Protein AF-A0A8J8SZN7-F1 (afdb_monome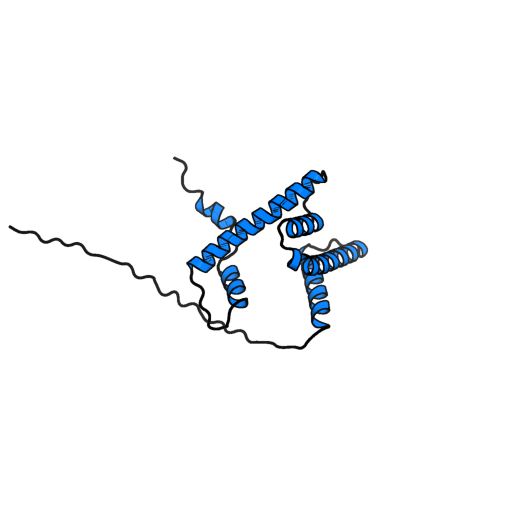r)

Secondary structure (DSSP, 8-state):
---SSHHHHHHTTSPPHHHHHHHHHHTS-TT----HHHHHHHHHHHHHHHHHHHHHHHHHHHHTT-SS--HHHHHHHHHHTT-HHHHHHHHHHHHHHHHHHHHHHHTT----HHHHHHHHHHHHHHHHTTSS------------------------------

Solvent-accessible surface area (backbone atoms only — not comparable to full-atom values): 10124 Å² total; per-residue (Å²): 140,92,82,85,74,59,68,70,60,54,54,72,60,49,70,62,64,67,61,48,44,55,57,57,48,72,79,47,63,91,87,62,84,78,58,70,68,59,45,51,53,48,40,54,50,50,42,49,47,54,51,52,48,51,50,49,11,45,52,53,24,46,77,67,78,41,94,68,75,51,70,70,30,46,56,51,24,37,47,76,72,70,44,52,90,51,47,66,62,50,50,55,39,50,50,37,29,53,52,42,47,53,58,29,56,75,69,77,42,88,70,54,70,67,60,29,51,52,52,12,51,52,54,46,51,56,61,54,61,74,58,76,81,92,81,89,80,82,91,75,91,73,82,83,79,81,76,76,81,74,84,84,80,80,75,89,84,86,77,89,86,135

InterPro domains:
  IPR003956 Transcription factor, NFYB/HAP3, conserved site [PS00685] (45-61)
  IPR003958 Transcription factor CBF/NF-Y/archaeal histone domain [PF00808] (14-78)
  IPR009072 Histone-fold [G3DSA:1.10.20.10] (4-161)
  IPR009072 Histone-fold [SSF47113] (11-116)
  IPR027113 Transcription factor NFYB/HAP3 [PTHR11064] (6-134)

Mean predicted aligned error: 12.49 Å

Nearest PDB structures (foldseek):
  6r0m-assembly2_C  TM=9.277E-01  e=4.973E-09  Arabidopsis thaliana
  7c9o-assembly1_B  TM=9.576E-01  e=1.327E-08  Oryza sativa Japonica Group
  7cvo-assembly1_G-2  TM=9.570E-01  e=1.327E-08  Arabidopsis thaliana
  6y37-assembly1_B  TM=9.506E-01  e=2.232E-08  Aspergillus nidulans FGSC A4
  6y35-assembly1_B  TM=9.257E-01  e=3.542E-08  Aspergillus fumigatus A1163

Radius of gyration: 23.96 Å; Cα contacts (8 Å, |Δi|>4): 79; chains: 1; bounding box: 71×56×58 Å

Structure (mmCIF, N/CA/C/O backbone):
data_AF-A0A8J8SZN7-F1
#
_entry.id   AF-A0A8J8SZN7-F1
#
loop_
_atom_site.group_PDB
_atom_site.id
_atom_site.type_symbol
_atom_site.label_atom_id
_atom_site.label_alt_id
_atom_site.label_comp_id
_atom_site.label_asym_id
_atom_site.label_entity_id
_atom_site.label_seq_id
_atom_site.pdbx_PDB_ins_code
_atom_site.Cartn_x
_atom_site.Cartn_y
_atom_site.Cartn_z
_atom_site.occupancy
_atom_site.B_iso_or_equiv
_atom_site.auth_seq_id
_atom_site.auth_comp_id
_atom_site.auth_asym_id
_atom_site.auth_atom_id
_atom_site.pdbx_PDB_model_num
ATOM 1 N N . MET A 1 1 ? 21.596 30.463 5.009 1.00 38.50 1 MET A N 1
ATOM 2 C CA . MET A 1 1 ? 21.795 29.304 4.121 1.00 38.50 1 MET A CA 1
ATOM 3 C C . MET A 1 1 ? 21.549 28.082 4.977 1.00 38.50 1 MET A C 1
ATOM 5 O O . MET A 1 1 ? 22.393 27.765 5.797 1.00 38.50 1 MET A O 1
ATOM 9 N N . GLU A 1 2 ? 20.357 27.501 4.882 1.00 43.09 2 GLU A N 1
ATOM 10 C CA . GLU A 1 2 ? 20.053 26.192 5.463 1.00 43.09 2 GLU A CA 1
ATOM 11 C C . GLU A 1 2 ? 19.811 25.263 4.275 1.00 43.09 2 GLU A C 1
ATOM 13 O O . GLU A 1 2 ? 18.728 25.238 3.699 1.00 43.09 2 GLU A O 1
ATOM 18 N N . ALA A 1 3 ? 20.868 24.593 3.841 1.00 59.41 3 ALA A N 1
ATOM 19 C CA . ALA A 1 3 ? 20.811 23.467 2.925 1.00 59.41 3 ALA A CA 1
ATOM 20 C C . ALA A 1 3 ? 21.560 22.338 3.633 1.00 59.41 3 ALA A C 1
ATOM 22 O O . ALA A 1 3 ? 22.602 22.637 4.212 1.00 59.41 3 ALA A O 1
ATOM 23 N N . ASP A 1 4 ? 20.952 21.143 3.661 1.00 48.34 4 ASP A N 1
ATOM 24 C CA . ASP A 1 4 ? 21.574 19.799 3.793 1.00 48.34 4 ASP A CA 1
ATOM 25 C C . ASP A 1 4 ? 20.640 18.746 4.451 1.00 48.34 4 ASP A C 1
ATOM 27 O O . ASP A 1 4 ? 20.958 17.573 4.554 1.00 48.34 4 ASP A O 1
ATOM 31 N N . GLY A 1 5 ? 19.423 19.109 4.876 1.00 49.66 5 GLY A N 1
ATOM 32 C CA . GLY A 1 5 ? 18.482 18.148 5.490 1.00 49.66 5 GLY A CA 1
ATOM 33 C C . GLY A 1 5 ? 17.419 17.545 4.559 1.00 49.66 5 GLY A C 1
ATOM 34 O O . GLY A 1 5 ? 16.466 16.946 5.061 1.00 49.66 5 GLY A O 1
ATOM 35 N N . GLY A 1 6 ? 17.490 17.809 3.250 1.00 54.53 6 GLY A N 1
ATOM 36 C CA . GLY A 1 6 ? 16.412 17.530 2.289 1.00 54.53 6 GLY A CA 1
ATOM 37 C C . GLY A 1 6 ? 16.384 16.083 1.808 1.00 54.53 6 GLY A C 1
ATOM 38 O O . GLY A 1 6 ? 15.373 15.407 1.971 1.00 54.53 6 GLY A O 1
ATOM 39 N N . GLU A 1 7 ? 17.512 15.591 1.302 1.00 54.06 7 GLU A N 1
ATOM 40 C CA . GLU A 1 7 ? 17.607 14.278 0.647 1.00 54.06 7 GLU A CA 1
ATOM 41 C C . GLU A 1 7 ? 17.293 13.128 1.612 1.00 54.06 7 GLU A C 1
ATOM 43 O O . GLU A 1 7 ? 16.552 12.206 1.277 1.00 54.06 7 GLU A O 1
ATOM 48 N N . ASN A 1 8 ? 17.745 13.240 2.865 1.00 58.09 8 ASN A N 1
ATOM 49 C CA . ASN A 1 8 ? 17.518 12.215 3.885 1.00 58.09 8 ASN A CA 1
ATOM 50 C C . ASN A 1 8 ? 16.023 12.064 4.246 1.00 58.09 8 ASN A C 1
ATOM 52 O O . ASN A 1 8 ? 15.546 10.969 4.521 1.00 58.09 8 ASN A O 1
ATOM 56 N N . LYS A 1 9 ? 15.248 13.159 4.189 1.00 62.50 9 LYS A N 1
ATOM 57 C CA . LYS A 1 9 ? 13.793 13.128 4.431 1.00 62.50 9 LYS A CA 1
ATOM 58 C C . LYS A 1 9 ? 13.002 12.638 3.226 1.00 62.50 9 LYS A C 1
ATOM 60 O O . LYS A 1 9 ? 11.875 12.175 3.392 1.00 62.50 9 LYS A O 1
ATOM 65 N N . GLU A 1 10 ? 13.534 12.797 2.019 1.00 65.81 10 GLU A N 1
ATOM 66 C CA . GLU A 1 10 ? 12.882 12.278 0.821 1.00 65.81 10 GLU A CA 1
ATOM 67 C C . GLU A 1 10 ? 13.055 10.768 0.713 1.00 65.81 10 GLU A C 1
ATOM 69 O O . GLU A 1 10 ? 12.074 10.082 0.425 1.00 65.81 10 GLU A O 1
ATOM 74 N N . GLN A 1 11 ? 14.239 10.255 1.062 1.00 69.38 11 GLN A N 1
ATOM 75 C CA . GLN A 1 11 ? 14.502 8.817 1.138 1.00 69.38 11 GLN A CA 1
ATOM 76 C C . GLN A 1 11 ? 13.614 8.105 2.170 1.00 69.38 11 GLN A C 1
ATOM 78 O O . GLN A 1 11 ? 13.127 7.013 1.884 1.00 69.38 11 GLN A O 1
ATOM 83 N N . ASP A 1 12 ? 13.289 8.744 3.303 1.00 79.81 12 ASP A N 1
ATOM 84 C CA . ASP A 1 12 ? 12.338 8.211 4.299 1.00 79.81 12 ASP A CA 1
ATOM 85 C C . ASP A 1 12 ? 10.936 7.912 3.722 1.00 79.81 12 ASP A C 1
ATOM 87 O O . ASP A 1 12 ? 10.163 7.152 4.312 1.00 79.81 12 ASP A O 1
ATOM 91 N N . ARG A 1 13 ? 10.569 8.513 2.580 1.00 88.62 13 ARG A N 1
ATOM 92 C CA . ARG A 1 13 ? 9.262 8.307 1.929 1.00 88.62 13 ARG A CA 1
ATOM 93 C C . ARG A 1 13 ? 9.254 7.143 0.943 1.00 88.62 13 ARG A C 1
ATOM 95 O O . ARG A 1 13 ? 8.172 6.770 0.477 1.00 88.62 13 ARG A O 1
ATOM 102 N N . TYR A 1 14 ? 10.417 6.604 0.589 1.00 94.62 14 TYR A N 1
ATOM 103 C CA . TYR A 1 14 ? 10.546 5.569 -0.427 1.00 94.62 14 TYR A CA 1
ATOM 104 C C . TYR A 1 14 ? 10.637 4.177 0.192 1.00 94.62 14 TYR A C 1
ATOM 106 O O . TYR A 1 14 ? 11.278 3.947 1.215 1.00 94.62 14 TYR A O 1
ATOM 114 N N . LEU A 1 15 ? 9.986 3.211 -0.456 1.00 94.50 15 LEU A N 1
ATOM 115 C CA . LEU A 1 15 ? 10.197 1.803 -0.133 1.00 94.50 15 LEU A CA 1
ATOM 116 C C . LEU A 1 15 ? 11.561 1.352 -0.668 1.00 94.50 15 LEU A C 1
ATOM 118 O O . LEU A 1 15 ? 11.996 1.870 -1.695 1.00 94.50 15 LEU A O 1
ATOM 122 N N . PRO A 1 16 ? 12.220 0.356 -0.048 1.00 95.38 16 PRO A N 1
ATOM 123 C CA . PRO A 1 16 ? 13.507 -0.135 -0.529 1.00 95.38 16 PRO A CA 1
ATOM 124 C C . PRO A 1 16 ? 13.457 -0.535 -2.009 1.00 95.38 16 PRO A C 1
ATOM 126 O O . PRO A 1 16 ? 12.596 -1.325 -2.407 1.00 95.38 16 PRO A O 1
ATOM 129 N N . ILE A 1 17 ? 14.402 -0.033 -2.810 1.00 95.62 17 ILE A N 1
ATOM 130 C CA . ILE A 1 17 ? 14.433 -0.244 -4.267 1.00 95.62 17 ILE A CA 1
ATOM 131 C C . ILE A 1 17 ? 14.464 -1.735 -4.641 1.00 95.62 17 ILE A C 1
ATOM 133 O O . ILE A 1 17 ? 13.797 -2.161 -5.582 1.00 95.62 17 ILE A O 1
ATOM 137 N N . ALA A 1 18 ? 15.138 -2.562 -3.834 1.00 96.81 18 ALA A N 1
ATOM 138 C CA . ALA A 1 18 ? 15.188 -4.013 -4.011 1.00 96.81 18 ALA A CA 1
ATOM 139 C C . ALA A 1 18 ? 13.797 -4.670 -3.924 1.00 96.81 18 ALA A C 1
ATOM 141 O O . ALA A 1 18 ? 13.481 -5.584 -4.690 1.00 96.81 18 ALA A O 1
ATOM 142 N N . ASN A 1 19 ? 12.927 -4.181 -3.032 1.00 96.69 19 ASN A N 1
ATOM 143 C CA . ASN A 1 19 ? 11.560 -4.690 -2.917 1.00 96.69 19 ASN A CA 1
ATOM 144 C C . ASN A 1 19 ? 10.722 -4.306 -4.145 1.00 96.69 19 ASN A C 1
ATOM 146 O O . ASN A 1 19 ? 9.936 -5.128 -4.619 1.00 96.69 19 ASN A O 1
ATOM 150 N N . ILE A 1 20 ? 10.922 -3.097 -4.685 1.00 97.62 20 ILE A N 1
ATOM 151 C CA . ILE A 1 20 ? 10.286 -2.647 -5.931 1.00 97.62 20 ILE A CA 1
ATOM 152 C C . ILE A 1 20 ? 10.720 -3.541 -7.097 1.00 97.62 20 ILE A C 1
ATOM 154 O O . ILE A 1 20 ? 9.869 -4.133 -7.763 1.00 97.62 20 ILE A O 1
ATOM 158 N N . GLY A 1 21 ? 12.032 -3.726 -7.280 1.00 96.81 21 GLY A N 1
ATOM 159 C CA . GLY A 1 21 ? 12.592 -4.573 -8.336 1.00 96.81 21 GLY A CA 1
ATOM 160 C C . GLY A 1 21 ? 12.048 -6.004 -8.300 1.00 96.81 21 GLY A C 1
ATOM 161 O O . GLY A 1 21 ? 11.591 -6.519 -9.323 1.00 96.81 21 GLY A O 1
ATOM 162 N N . ARG A 1 22 ? 11.992 -6.623 -7.111 1.00 96.69 22 ARG A N 1
ATOM 163 C CA . ARG A 1 22 ? 11.460 -7.986 -6.932 1.00 96.69 22 ARG A CA 1
ATOM 164 C C . ARG A 1 22 ? 9.994 -8.108 -7.353 1.00 96.69 22 ARG A C 1
ATOM 166 O O . ARG A 1 22 ? 9.638 -9.073 -8.025 1.00 96.69 22 ARG A O 1
ATOM 173 N N . ILE A 1 23 ? 9.145 -7.150 -6.978 1.00 96.88 23 ILE A N 1
ATOM 174 C CA . ILE A 1 23 ? 7.716 -7.160 -7.337 1.00 96.88 23 ILE A CA 1
ATOM 175 C C . ILE A 1 23 ? 7.534 -6.914 -8.837 1.00 96.88 23 ILE A C 1
ATOM 177 O O . ILE A 1 23 ? 6.763 -7.623 -9.482 1.00 96.88 23 ILE A O 1
ATOM 181 N N . MET A 1 24 ? 8.264 -5.954 -9.412 1.00 97.69 24 MET A N 1
ATOM 182 C CA . MET A 1 24 ? 8.202 -5.688 -10.851 1.00 97.69 24 MET A CA 1
ATOM 183 C C . MET A 1 24 ? 8.600 -6.926 -11.664 1.00 97.69 24 MET A C 1
ATOM 185 O O . MET A 1 24 ? 7.906 -7.282 -12.614 1.00 97.69 24 MET A O 1
ATOM 189 N N . LYS A 1 25 ? 9.662 -7.635 -11.258 1.00 96.88 25 LYS A N 1
ATOM 190 C CA . LYS A 1 25 ? 10.133 -8.853 -11.935 1.00 96.88 25 LYS A CA 1
ATOM 191 C C . LYS A 1 25 ? 9.088 -9.975 -11.928 1.00 96.88 25 LYS A C 1
ATOM 193 O O . LYS A 1 25 ? 8.956 -10.673 -12.926 1.00 96.88 25 LYS A O 1
ATOM 198 N N . GLN A 1 26 ? 8.296 -10.119 -10.859 1.00 96.50 26 GLN A N 1
ATOM 199 C CA . GLN A 1 26 ? 7.216 -11.120 -10.782 1.00 96.50 26 GLN A CA 1
ATOM 200 C C . GLN A 1 26 ? 6.112 -10.915 -11.830 1.00 96.50 26 GLN A C 1
ATOM 202 O O . GLN A 1 26 ? 5.399 -11.862 -12.161 1.00 96.50 26 GLN A O 1
ATOM 207 N N . ALA A 1 27 ? 5.958 -9.694 -12.347 1.00 95.50 27 ALA A N 1
ATOM 208 C CA . ALA A 1 27 ? 4.996 -9.377 -13.399 1.00 95.50 27 ALA A CA 1
ATOM 209 C C . ALA A 1 27 ? 5.547 -9.608 -14.820 1.00 95.50 27 ALA A C 1
ATOM 211 O O . ALA A 1 27 ? 4.807 -9.444 -15.792 1.00 95.50 27 ALA A O 1
ATOM 212 N N . LEU A 1 28 ? 6.824 -9.979 -14.955 1.00 95.50 28 LEU A N 1
ATOM 213 C CA . LEU A 1 28 ? 7.526 -10.120 -16.228 1.00 95.50 28 LEU A CA 1
ATOM 214 C C . LEU A 1 28 ? 7.992 -11.571 -16.469 1.00 95.50 28 LEU A C 1
ATOM 216 O O . LEU A 1 28 ? 8.071 -12.372 -15.537 1.00 95.50 28 LEU A O 1
ATOM 220 N N . PRO A 1 29 ? 8.319 -11.941 -17.722 1.00 96.12 29 PRO A N 1
ATOM 221 C CA . PRO A 1 29 ? 9.006 -13.199 -18.017 1.00 96.12 29 PRO A CA 1
ATOM 222 C C . PRO A 1 29 ? 10.364 -13.304 -17.298 1.00 96.12 29 PRO A C 1
ATOM 224 O O . PRO A 1 29 ? 11.016 -12.288 -17.067 1.00 96.12 29 PRO A O 1
ATOM 227 N N . GLY A 1 30 ? 10.820 -14.529 -17.003 1.00 92.44 30 GLY A N 1
ATOM 228 C CA . GLY A 1 30 ? 12.037 -14.780 -16.206 1.00 92.44 30 GLY A CA 1
ATOM 229 C C . GLY A 1 30 ? 13.29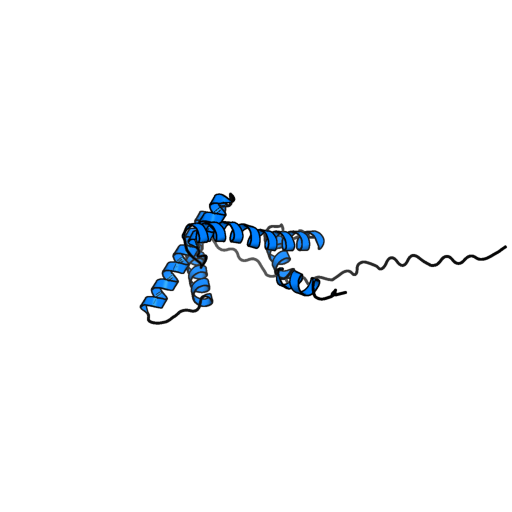0 -14.044 -16.700 1.00 92.44 30 GLY A C 1
ATOM 230 O O . GLY A 1 30 ? 13.982 -13.406 -15.913 1.00 92.44 30 GLY A O 1
ATOM 231 N N . GLU A 1 31 ? 13.505 -14.007 -18.013 1.00 92.88 31 GLU A N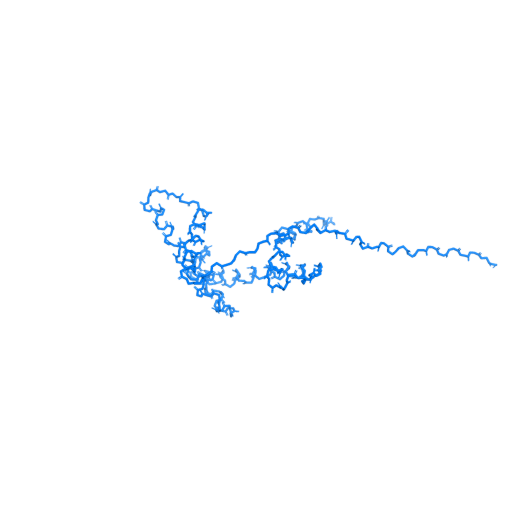 1
ATOM 232 C CA . GLU A 1 31 ? 14.680 -13.374 -18.634 1.00 92.88 31 GLU A CA 1
ATOM 233 C C . GLU A 1 31 ? 14.577 -11.840 -18.770 1.00 92.88 31 GLU A C 1
ATOM 235 O O . GLU A 1 31 ? 15.505 -11.184 -19.237 1.00 92.88 31 GLU A O 1
ATOM 240 N N . ALA A 1 32 ? 13.441 -11.228 -18.417 1.00 96.12 32 ALA A N 1
ATOM 241 C CA . ALA A 1 32 ? 13.218 -9.805 -18.672 1.00 96.12 32 ALA A CA 1
ATOM 242 C C . ALA A 1 32 ? 14.075 -8.921 -17.753 1.00 96.12 32 ALA A C 1
ATOM 244 O O . ALA A 1 32 ? 13.968 -9.006 -16.530 1.00 96.12 32 ALA A O 1
ATOM 245 N N . LYS A 1 33 ? 14.895 -8.037 -18.322 1.00 96.06 33 LYS A N 1
ATOM 246 C CA . LYS A 1 33 ? 15.663 -7.043 -17.557 1.00 96.06 33 LYS A CA 1
ATOM 247 C C . LYS A 1 33 ? 14.808 -5.807 -17.253 1.00 96.06 33 LYS A C 1
ATOM 249 O O . LYS A 1 33 ? 13.907 -5.469 -18.018 1.00 96.06 33 LYS A O 1
ATOM 254 N N . ILE A 1 34 ? 15.090 -5.142 -16.134 1.00 97.19 34 ILE A N 1
ATOM 255 C CA . ILE A 1 34 ? 14.438 -3.892 -15.712 1.00 97.19 34 ILE A CA 1
ATOM 256 C C . ILE A 1 34 ? 15.554 -2.880 -15.479 1.00 97.19 34 ILE A C 1
ATOM 258 O O . ILE A 1 34 ? 16.427 -3.153 -14.656 1.00 97.19 34 ILE A O 1
ATOM 262 N N . SER A 1 35 ? 15.532 -1.747 -16.183 1.00 98.06 35 SER A N 1
ATOM 263 C CA . SER A 1 35 ? 16.539 -0.698 -15.993 1.00 98.06 35 SER A CA 1
ATOM 264 C C . SER A 1 35 ? 16.427 -0.052 -14.611 1.00 98.06 35 SER A C 1
ATOM 266 O O . SER A 1 35 ? 15.362 -0.069 -13.983 1.00 98.06 35 SER A O 1
ATOM 268 N N . LYS A 1 36 ? 17.525 0.552 -14.152 1.00 97.06 36 LYS A N 1
ATOM 269 C CA . LYS A 1 36 ? 17.570 1.337 -12.914 1.00 97.06 36 LYS A CA 1
ATOM 270 C C . LYS A 1 36 ? 16.505 2.437 -12.907 1.00 97.06 36 LYS A C 1
ATOM 272 O O . LYS A 1 36 ? 15.694 2.482 -11.986 1.00 97.06 36 LYS A O 1
ATOM 277 N N . GLU A 1 37 ? 16.415 3.214 -13.986 1.00 97.81 37 GLU A N 1
ATOM 278 C CA . GLU A 1 37 ? 15.461 4.328 -14.105 1.00 97.81 37 GLU A CA 1
ATOM 279 C C . GLU A 1 37 ? 14.007 3.846 -14.010 1.00 97.81 37 GLU A C 1
ATOM 281 O O . GLU A 1 37 ? 13.156 4.514 -13.426 1.00 97.81 37 GLU A O 1
ATOM 286 N N . ALA A 1 38 ? 13.701 2.656 -14.544 1.00 98.25 38 ALA A N 1
ATOM 287 C CA . ALA A 1 38 ? 12.369 2.073 -14.427 1.00 98.25 38 ALA A CA 1
ATOM 288 C C . ALA A 1 38 ? 12.047 1.666 -12.979 1.00 98.25 38 ALA A C 1
ATOM 290 O O . ALA A 1 38 ? 10.913 1.858 -12.534 1.00 98.25 38 ALA A O 1
ATOM 291 N N . ARG A 1 39 ? 13.023 1.125 -12.231 1.00 97.38 39 ARG A N 1
ATOM 292 C CA . ARG A 1 39 ? 12.855 0.806 -10.801 1.00 97.38 39 ARG A CA 1
ATOM 293 C C . ARG A 1 39 ? 12.610 2.088 -9.990 1.00 97.38 39 ARG A C 1
ATOM 295 O O . ARG A 1 39 ? 11.688 2.109 -9.178 1.00 97.38 39 ARG A O 1
ATOM 302 N N . GLU A 1 40 ? 13.382 3.145 -10.243 1.00 96.56 40 GLU A N 1
ATOM 303 C CA . GLU A 1 40 ? 13.267 4.452 -9.572 1.00 96.56 40 GLU A CA 1
ATOM 304 C C . GLU A 1 40 ? 11.933 5.140 -9.895 1.00 96.56 40 GLU A C 1
ATOM 306 O O . GLU A 1 40 ? 11.197 5.525 -8.989 1.00 96.56 40 GLU A O 1
ATOM 311 N N . THR A 1 41 ? 11.532 5.163 -11.169 1.00 97.81 41 THR A N 1
ATOM 312 C CA . THR A 1 41 ? 10.237 5.728 -11.590 1.00 97.81 41 THR A CA 1
ATOM 313 C C . THR A 1 41 ? 9.070 5.032 -10.884 1.00 97.81 41 THR A C 1
ATOM 315 O O . THR A 1 41 ? 8.134 5.677 -10.412 1.00 97.81 41 THR A O 1
ATOM 318 N N . VAL A 1 42 ? 9.104 3.698 -10.782 1.00 98.06 42 VAL A N 1
ATOM 319 C CA . VAL A 1 42 ? 8.052 2.951 -10.078 1.00 98.06 42 VAL A CA 1
ATOM 320 C C . VAL A 1 42 ? 8.111 3.190 -8.569 1.00 98.06 42 VAL A C 1
ATOM 322 O O . VAL A 1 42 ? 7.057 3.266 -7.939 1.00 98.06 42 VAL A O 1
ATOM 325 N N . GLN A 1 43 ? 9.297 3.342 -7.979 1.00 97.12 43 GLN A N 1
ATOM 326 C CA . GLN A 1 43 ? 9.453 3.688 -6.564 1.00 97.12 43 GLN A CA 1
ATOM 327 C C . GLN A 1 43 ? 8.777 5.030 -6.242 1.00 97.12 43 GLN A C 1
ATOM 329 O O . GLN A 1 43 ? 7.984 5.095 -5.298 1.00 97.12 43 GLN A O 1
ATOM 334 N N . GLU A 1 44 ? 9.010 6.059 -7.060 1.00 96.25 44 GLU A N 1
ATOM 335 C CA . GLU A 1 44 ? 8.348 7.364 -6.937 1.00 96.25 44 GLU A CA 1
ATOM 336 C C . GLU A 1 44 ? 6.827 7.234 -7.086 1.00 96.25 44 GLU A C 1
ATOM 338 O O . GLU A 1 44 ? 6.063 7.689 -6.227 1.00 96.25 44 GLU A O 1
ATOM 343 N N . CYS A 1 45 ? 6.384 6.523 -8.128 1.00 97.44 45 CYS A N 1
ATOM 344 C CA . CYS A 1 45 ? 4.970 6.284 -8.410 1.00 97.44 45 CYS A CA 1
ATOM 345 C C . CYS A 1 45 ? 4.255 5.558 -7.261 1.00 97.44 45 CYS A C 1
ATOM 347 O O . CYS A 1 45 ? 3.096 5.850 -6.970 1.00 97.44 45 CYS A O 1
ATOM 349 N N . VAL A 1 46 ? 4.909 4.606 -6.590 1.00 97.12 46 VAL A N 1
ATOM 350 C CA . VAL A 1 46 ? 4.325 3.878 -5.451 1.00 97.12 46 VAL A CA 1
ATOM 351 C C . VAL A 1 46 ? 4.167 4.792 -4.236 1.00 97.12 46 VAL A C 1
ATOM 353 O O . VAL A 1 46 ? 3.139 4.731 -3.556 1.00 97.12 46 VAL A O 1
ATOM 356 N N . SER A 1 47 ? 5.133 5.671 -3.973 1.00 95.00 47 SER A N 1
ATOM 357 C CA . SER A 1 47 ? 5.022 6.651 -2.889 1.00 95.00 47 SER A CA 1
ATOM 358 C C . SER A 1 47 ? 3.929 7.688 -3.158 1.00 95.00 47 SER A C 1
ATOM 360 O O . SER A 1 47 ? 3.157 8.029 -2.250 1.00 95.00 47 SER A O 1
ATOM 362 N N . GLU A 1 48 ? 3.790 8.133 -4.409 1.00 96.00 48 GLU A N 1
ATOM 363 C CA . GLU A 1 48 ? 2.659 8.965 -4.820 1.00 96.00 48 GLU A CA 1
ATOM 364 C C . GLU A 1 48 ? 1.337 8.200 -4.701 1.00 96.00 48 GLU A C 1
ATOM 366 O O . GLU A 1 48 ? 0.386 8.726 -4.131 1.00 96.00 48 GLU A O 1
ATOM 371 N N . PHE A 1 49 ? 1.275 6.938 -5.132 1.00 97.50 49 PHE A N 1
ATOM 372 C CA . PHE A 1 49 ? 0.079 6.102 -5.032 1.00 97.50 49 PHE A CA 1
ATOM 373 C C . PHE A 1 49 ? -0.409 5.961 -3.585 1.00 97.50 49 PHE A C 1
ATOM 375 O O . PHE A 1 49 ? -1.596 6.149 -3.311 1.00 97.50 49 PHE A O 1
ATOM 382 N N . ILE A 1 50 ? 0.495 5.694 -2.634 1.00 96.25 50 ILE A N 1
ATOM 383 C CA . ILE A 1 50 ? 0.153 5.643 -1.205 1.00 96.25 50 ILE A CA 1
ATOM 384 C C . ILE A 1 50 ? -0.435 6.986 -0.758 1.00 96.25 50 ILE A C 1
ATOM 386 O O . ILE A 1 50 ? -1.493 7.019 -0.123 1.00 96.25 50 ILE A O 1
ATOM 390 N N . SER A 1 51 ? 0.206 8.097 -1.119 1.00 96.00 51 SER A N 1
ATOM 391 C CA . SER A 1 51 ? -0.267 9.444 -0.779 1.00 96.00 51 SER A CA 1
ATOM 392 C C . SER A 1 51 ? -1.632 9.748 -1.409 1.00 96.00 51 SER A C 1
ATOM 394 O O . SER A 1 51 ? -2.524 10.286 -0.753 1.00 96.00 51 SER A O 1
ATOM 396 N N . PHE A 1 52 ? -1.840 9.326 -2.652 1.00 97.06 52 PHE A N 1
ATOM 397 C CA . PHE A 1 52 ? -3.064 9.535 -3.407 1.00 97.06 52 PHE A CA 1
ATOM 398 C C . PHE A 1 52 ? -4.246 8.785 -2.786 1.00 97.06 52 PHE A C 1
ATOM 400 O O . PHE A 1 52 ? -5.233 9.414 -2.400 1.00 97.06 52 PHE A O 1
ATOM 407 N N . ILE A 1 53 ? -4.126 7.469 -2.576 1.00 98.00 53 ILE A N 1
ATOM 408 C CA . ILE A 1 53 ? -5.189 6.668 -1.947 1.00 98.00 53 ILE A CA 1
ATOM 409 C C . ILE A 1 53 ? -5.483 7.161 -0.525 1.00 98.00 53 ILE A C 1
ATOM 411 O O . ILE A 1 53 ? -6.646 7.290 -0.128 1.00 98.00 53 ILE A O 1
ATOM 415 N N . THR A 1 54 ? -4.439 7.448 0.259 1.00 97.81 54 THR A N 1
ATOM 416 C CA . THR A 1 54 ? -4.619 7.887 1.649 1.00 97.81 54 THR A CA 1
ATOM 417 C C . THR A 1 54 ? -5.244 9.274 1.749 1.00 97.81 54 THR A C 1
ATOM 419 O O . THR A 1 54 ? -5.983 9.519 2.704 1.00 97.81 54 THR A O 1
ATOM 422 N N . SER A 1 55 ? -5.029 10.156 0.768 1.00 98.06 55 SER A N 1
ATOM 423 C CA . SER A 1 55 ? -5.676 11.471 0.717 1.00 98.06 55 SER A CA 1
ATOM 424 C C . SER A 1 55 ? -7.199 11.359 0.554 1.00 98.06 55 SER A C 1
ATOM 426 O O . SER A 1 55 ? -7.939 11.904 1.376 1.00 98.06 55 SER A O 1
ATOM 428 N N . GLU A 1 56 ? -7.680 10.550 -0.397 1.00 98.38 56 GLU A N 1
ATOM 429 C CA . GLU A 1 56 ? -9.116 10.325 -0.614 1.00 98.38 56 GLU A CA 1
ATOM 430 C C . GLU A 1 56 ? -9.759 9.607 0.589 1.00 98.38 56 GLU A C 1
ATOM 432 O O . GLU A 1 56 ? -10.835 9.988 1.065 1.00 98.38 56 GLU A O 1
ATOM 437 N N . ALA A 1 57 ? -9.074 8.608 1.161 1.00 98.44 57 ALA A N 1
ATOM 438 C CA . ALA A 1 57 ? -9.542 7.922 2.368 1.00 98.44 57 ALA A CA 1
ATOM 439 C C . ALA A 1 57 ? -9.616 8.869 3.581 1.00 98.44 57 ALA A C 1
ATOM 441 O O . ALA A 1 57 ? -10.560 8.809 4.375 1.00 98.44 57 ALA A O 1
ATOM 442 N N . SER A 1 58 ? -8.647 9.780 3.715 1.00 98.31 58 SER A N 1
ATOM 443 C CA . SER A 1 58 ? -8.636 10.819 4.749 1.00 98.31 58 SER A CA 1
ATOM 444 C C . SER A 1 58 ? -9.846 11.739 4.616 1.00 98.31 58 SER A C 1
ATOM 446 O O . SER A 1 58 ? -10.527 12.018 5.606 1.00 98.31 58 SER A O 1
ATOM 448 N N . ASP A 1 59 ? -10.181 12.153 3.397 1.00 97.94 59 ASP A N 1
ATOM 449 C CA . ASP A 1 59 ? -11.336 13.008 3.143 1.00 97.94 59 ASP A CA 1
ATOM 450 C C . ASP A 1 59 ? -12.660 12.298 3.432 1.00 97.94 59 ASP A C 1
ATOM 452 O O . ASP A 1 59 ? -13.558 12.890 4.043 1.00 97.94 59 ASP A O 1
ATOM 456 N N . LYS A 1 60 ? -12.780 11.009 3.091 1.00 97.69 60 LYS A N 1
ATOM 457 C CA . LYS A 1 60 ? -13.927 10.180 3.492 1.00 97.69 60 LYS A CA 1
ATOM 458 C C . LYS A 1 60 ? -14.060 10.080 5.013 1.00 97.69 60 LYS A C 1
ATOM 460 O O . LYS A 1 60 ? -15.160 10.262 5.546 1.00 97.69 60 LYS A O 1
ATOM 465 N N . CYS A 1 61 ? -12.953 9.831 5.707 1.00 98.19 61 CYS A N 1
ATOM 466 C CA . CYS A 1 61 ? -12.901 9.722 7.162 1.00 98.19 61 CYS A CA 1
ATOM 467 C C . CYS A 1 61 ? -13.341 11.030 7.844 1.00 98.19 61 CYS A C 1
ATOM 469 O O . CYS A 1 61 ? -14.234 11.018 8.701 1.00 98.19 61 CYS A O 1
ATOM 471 N N . LYS A 1 62 ? -12.806 12.173 7.389 1.00 97.56 62 LYS A N 1
ATOM 472 C CA . LYS A 1 62 ? -13.162 13.515 7.882 1.00 97.56 62 LYS A CA 1
ATOM 473 C C . LYS A 1 62 ? -14.628 13.860 7.622 1.00 97.56 62 LYS A C 1
ATOM 475 O O . LYS A 1 62 ? -15.295 14.351 8.528 1.00 97.56 62 LYS A O 1
ATOM 480 N N . LYS A 1 63 ? -15.163 13.550 6.430 1.00 96.69 63 LYS A N 1
ATOM 481 C CA . LYS A 1 63 ? -16.602 13.707 6.112 1.00 96.69 63 LYS A CA 1
ATOM 482 C C . LYS A 1 63 ? -17.492 12.903 7.069 1.00 96.69 63 LYS A C 1
ATOM 484 O O . LYS A 1 63 ? -18.619 13.301 7.342 1.00 96.69 63 LYS A O 1
ATOM 489 N N . GLY A 1 64 ? -16.982 11.791 7.601 1.00 95.62 64 GLY A N 1
ATOM 490 C CA . GLY A 1 64 ? -17.627 10.986 8.639 1.00 95.62 64 GLY A CA 1
ATOM 491 C C . GLY A 1 64 ? -17.391 11.459 10.080 1.00 95.62 64 GLY A C 1
ATOM 492 O O . GLY A 1 64 ? -17.711 10.708 10.997 1.00 95.62 64 GLY A O 1
ATOM 493 N N . ASN A 1 65 ? -16.813 12.648 10.301 1.00 96.62 65 ASN A N 1
ATOM 494 C CA . ASN A 1 65 ? -16.422 13.181 11.615 1.00 96.62 65 ASN A CA 1
ATOM 495 C C . ASN A 1 65 ? -15.489 12.258 12.423 1.00 96.62 65 ASN A C 1
ATOM 497 O O . ASN A 1 65 ? -15.462 12.304 13.655 1.00 96.62 65 ASN A O 1
ATOM 501 N N . ARG A 1 66 ? -14.711 11.411 11.743 1.00 97.56 66 ARG A N 1
ATOM 502 C CA . ARG A 1 66 ? -13.705 10.548 12.368 1.00 97.56 66 ARG A CA 1
ATOM 503 C C . ARG A 1 66 ? -12.315 11.155 12.203 1.00 97.56 66 ARG A C 1
ATOM 505 O O . ARG A 1 66 ? -12.045 11.888 11.257 1.00 97.56 66 ARG A O 1
ATOM 512 N N . LYS A 1 67 ? -11.430 10.850 13.157 1.00 96.75 67 LYS A N 1
ATOM 513 C CA . LYS A 1 67 ? -10.009 11.250 13.134 1.00 96.75 67 LYS A CA 1
ATOM 514 C C . LYS A 1 67 ? -9.068 10.101 12.768 1.00 96.75 67 LYS A C 1
ATOM 516 O O . LYS A 1 67 ? -7.881 10.326 12.570 1.00 96.75 67 LYS A O 1
ATOM 521 N N . THR A 1 68 ? -9.592 8.880 12.702 1.00 96.81 68 THR A N 1
ATOM 522 C CA . THR A 1 68 ? -8.824 7.659 12.458 1.00 96.81 68 THR A CA 1
ATOM 523 C C . THR A 1 68 ? -9.365 6.991 11.206 1.00 96.81 68 THR A C 1
ATOM 525 O O . THR A 1 68 ? -10.537 6.606 11.164 1.00 96.81 68 THR A O 1
ATOM 528 N N . ILE A 1 69 ? -8.509 6.897 10.191 1.00 97.44 69 ILE A N 1
ATOM 529 C CA . ILE A 1 69 ? -8.785 6.175 8.947 1.00 97.44 69 ILE A CA 1
ATOM 530 C C . ILE A 1 69 ? -8.883 4.684 9.273 1.00 97.44 69 ILE A C 1
ATOM 532 O O . ILE A 1 69 ? -8.075 4.160 10.042 1.00 97.44 69 ILE A O 1
ATOM 536 N N . ASN A 1 70 ? -9.879 4.005 8.711 1.00 94.88 70 ASN A N 1
ATOM 537 C CA . ASN A 1 70 ? -10.041 2.560 8.841 1.00 94.88 70 ASN A CA 1
ATOM 538 C C . ASN A 1 70 ? -10.078 1.869 7.464 1.00 94.88 70 ASN A C 1
ATOM 540 O O . ASN A 1 70 ? -9.986 2.513 6.421 1.00 94.88 70 ASN A O 1
ATOM 544 N N . GLY A 1 71 ? -10.204 0.538 7.455 1.00 95.19 71 GLY A N 1
ATOM 545 C CA . GLY A 1 71 ? -10.241 -0.233 6.207 1.00 95.19 71 GLY A CA 1
ATOM 546 C C . GLY A 1 71 ? -11.454 0.070 5.319 1.00 95.19 71 GLY A C 1
ATOM 547 O O . GLY A 1 71 ? -11.326 0.027 4.100 1.00 95.19 71 GLY A O 1
ATOM 548 N N . ASP A 1 72 ? -12.602 0.440 5.898 1.00 96.50 72 ASP A N 1
ATOM 549 C CA . ASP A 1 72 ? -13.790 0.830 5.126 1.00 96.50 72 ASP A CA 1
ATOM 550 C C . ASP A 1 72 ? -13.546 2.137 4.333 1.00 96.50 72 ASP A C 1
ATOM 552 O O . ASP A 1 72 ? -14.021 2.274 3.205 1.00 96.50 72 ASP A O 1
ATOM 556 N N . ASP A 1 73 ? -12.757 3.074 4.874 1.00 97.81 73 ASP A N 1
ATOM 557 C CA . ASP A 1 73 ? -12.349 4.293 4.157 1.00 97.81 73 ASP A CA 1
ATOM 558 C C . ASP A 1 73 ? -11.443 3.991 2.961 1.00 97.81 73 ASP A C 1
ATOM 560 O O . ASP A 1 73 ? -11.613 4.581 1.895 1.00 97.81 73 ASP A O 1
ATOM 564 N N . LEU A 1 74 ? -10.495 3.062 3.130 1.00 97.50 74 LEU A N 1
ATOM 565 C CA . LEU A 1 74 ? -9.579 2.653 2.063 1.00 97.50 74 LEU A CA 1
ATOM 566 C C . LEU A 1 74 ? -10.316 1.936 0.931 1.00 97.50 74 LEU A C 1
ATOM 568 O O . LEU A 1 74 ? -10.068 2.224 -0.237 1.00 97.50 74 LEU A O 1
ATOM 572 N N . LEU A 1 75 ? -11.252 1.044 1.264 1.00 97.50 75 LEU A N 1
ATOM 573 C CA . LEU A 1 75 ? -12.090 0.365 0.273 1.00 97.50 75 LEU A CA 1
ATOM 574 C C . LEU A 1 75 ? -12.942 1.366 -0.518 1.00 97.50 75 LEU A C 1
ATOM 576 O O . LEU A 1 75 ? -13.034 1.264 -1.739 1.00 97.50 75 LEU A O 1
ATOM 580 N N . TYR A 1 76 ? -13.516 2.365 0.159 1.00 97.25 76 TYR A N 1
ATOM 581 C CA . TYR A 1 76 ? -14.230 3.454 -0.509 1.00 97.25 76 TYR A CA 1
ATOM 582 C C . TYR A 1 76 ? -13.314 4.248 -1.451 1.00 97.25 76 TYR A C 1
ATOM 584 O O . TYR A 1 76 ? -13.688 4.493 -2.597 1.00 97.25 76 TYR A O 1
ATOM 592 N N . ALA A 1 77 ? -12.128 4.644 -0.980 1.00 98.06 77 ALA A N 1
ATOM 593 C CA . ALA A 1 77 ? -11.184 5.436 -1.763 1.00 98.06 77 ALA A CA 1
ATOM 594 C C . ALA A 1 77 ? -10.743 4.694 -3.030 1.00 98.06 77 ALA A C 1
ATOM 596 O O . ALA A 1 77 ? -10.819 5.243 -4.124 1.00 98.06 77 ALA A O 1
ATOM 597 N N . LEU A 1 78 ? -10.368 3.419 -2.904 1.00 97.69 78 LEU A N 1
ATOM 598 C CA . LEU A 1 78 ? -9.971 2.592 -4.043 1.00 97.69 78 LEU A CA 1
ATOM 599 C C . LEU A 1 78 ? -11.088 2.470 -5.087 1.00 97.69 78 LEU A C 1
ATOM 601 O O . LEU A 1 78 ? -10.817 2.591 -6.278 1.00 97.69 78 LEU A O 1
ATOM 605 N N . ASN A 1 79 ? -12.339 2.301 -4.654 1.00 96.88 79 ASN A N 1
ATOM 606 C CA . ASN A 1 79 ? -13.484 2.246 -5.563 1.00 96.88 79 ASN A CA 1
ATOM 607 C C . ASN A 1 79 ? -13.679 3.584 -6.295 1.00 96.88 79 ASN A C 1
ATOM 609 O O . ASN A 1 79 ? -13.820 3.618 -7.511 1.00 96.88 79 ASN A O 1
ATOM 613 N N . GLN A 1 80 ? -13.629 4.714 -5.580 1.00 96.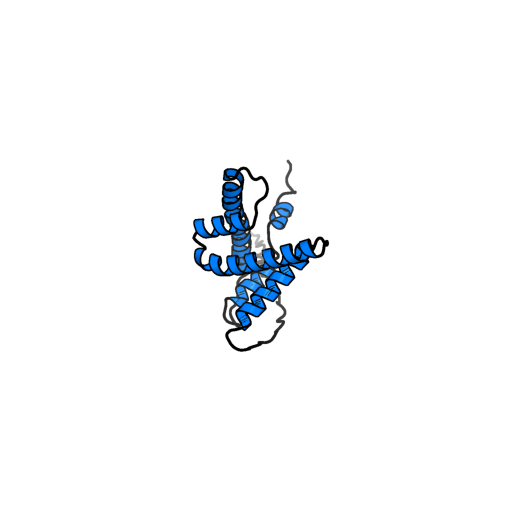69 80 GLN A N 1
ATOM 614 C CA . GLN A 1 80 ? -13.809 6.024 -6.219 1.00 96.69 80 GLN A CA 1
ATOM 615 C C . GLN A 1 80 ?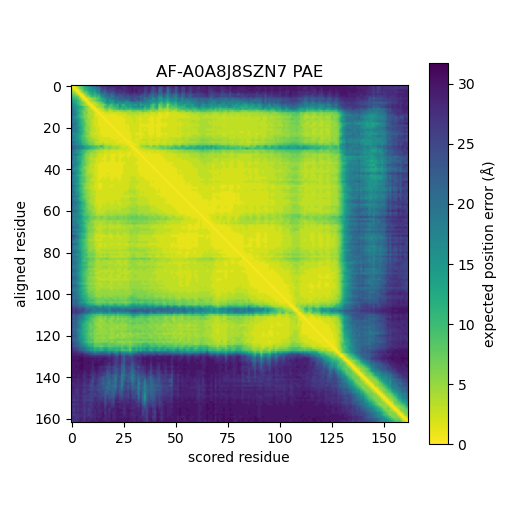 -12.693 6.416 -7.175 1.00 96.69 80 GLN A C 1
ATOM 617 O O . GLN A 1 80 ? -12.947 7.151 -8.127 1.00 96.69 80 GLN A O 1
ATOM 622 N N . LEU A 1 81 ? -11.483 5.924 -6.935 1.00 97.06 81 LEU A N 1
ATOM 623 C CA . LEU A 1 81 ? -10.323 6.200 -7.770 1.00 97.06 81 LEU A CA 1
ATOM 624 C C . LEU A 1 81 ? -10.195 5.222 -8.955 1.00 97.06 81 LEU A C 1
ATOM 626 O O . LEU A 1 81 ? -9.231 5.310 -9.709 1.00 97.06 81 LEU A O 1
ATOM 630 N N . GLY A 1 82 ? -11.171 4.324 -9.155 1.00 96.81 82 GLY A N 1
ATOM 631 C CA . GLY A 1 82 ? -11.237 3.419 -10.310 1.00 96.81 82 GLY A CA 1
ATOM 632 C C . GLY A 1 82 ? -10.443 2.119 -10.155 1.00 96.81 82 GLY A C 1
ATOM 633 O O . GLY A 1 82 ? -10.161 1.433 -11.139 1.00 96.81 82 GLY A O 1
ATOM 634 N N . PHE A 1 83 ? -10.077 1.750 -8.926 1.00 96.56 83 PHE A N 1
ATOM 635 C CA . PHE A 1 83 ? -9.389 0.497 -8.597 1.00 96.56 83 PHE A CA 1
ATOM 636 C C . PHE A 1 83 ? -10.378 -0.635 -8.267 1.00 96.56 83 PHE A C 1
ATOM 638 O O . PHE A 1 83 ? -10.081 -1.523 -7.465 1.00 96.56 83 PHE A O 1
ATOM 645 N N . ASP A 1 84 ? -11.550 -0.645 -8.910 1.00 94.06 84 ASP A N 1
ATOM 646 C CA . ASP A 1 84 ? -12.670 -1.553 -8.611 1.00 94.06 84 ASP A CA 1
ATOM 647 C C . ASP A 1 84 ? -12.271 -3.035 -8.673 1.00 94.06 84 ASP A C 1
ATOM 649 O O . ASP A 1 84 ? -12.728 -3.858 -7.883 1.00 94.06 84 ASP A O 1
ATOM 653 N N . ARG A 1 85 ? -11.336 -3.381 -9.567 1.00 94.94 85 ARG A N 1
ATOM 654 C CA . ARG A 1 85 ? -10.828 -4.754 -9.738 1.00 94.94 85 ARG A CA 1
ATOM 655 C C . ARG A 1 85 ? -10.132 -5.320 -8.496 1.00 94.94 85 ARG A C 1
ATOM 657 O O . ARG A 1 85 ? -9.977 -6.536 -8.393 1.00 94.94 85 ARG A O 1
ATOM 664 N N . TYR A 1 86 ? -9.701 -4.469 -7.568 1.00 94.75 86 TYR A N 1
ATOM 665 C CA . TYR A 1 86 ? -9.055 -4.887 -6.324 1.00 94.75 86 TYR A CA 1
ATOM 666 C C . TYR A 1 86 ? -10.047 -5.045 -5.165 1.00 94.75 86 TYR A C 1
ATOM 668 O O . TYR A 1 86 ? -9.732 -5.713 -4.178 1.00 94.75 86 TYR A O 1
ATOM 676 N N . ILE A 1 87 ? -11.249 -4.472 -5.278 1.00 95.38 87 ILE A N 1
ATOM 677 C CA . ILE A 1 87 ? -12.202 -4.329 -4.173 1.00 95.38 87 ILE A CA 1
ATOM 678 C C . ILE A 1 87 ? -12.669 -5.677 -3.632 1.00 95.38 87 ILE A C 1
ATOM 680 O O . ILE A 1 87 ? -12.696 -5.859 -2.416 1.00 95.38 87 ILE A O 1
ATOM 684 N N . ASP A 1 88 ? -12.973 -6.646 -4.493 1.00 94.50 88 ASP A N 1
ATOM 685 C CA . ASP A 1 88 ? -13.447 -7.965 -4.054 1.00 94.50 88 ASP A CA 1
ATOM 686 C C . ASP A 1 88 ? -12.392 -8.711 -3.225 1.00 94.50 88 ASP A C 1
ATOM 688 O O . ASP A 1 88 ? -12.682 -9.233 -2.144 1.00 94.50 88 ASP A O 1
ATOM 692 N N . ASN A 1 89 ? -11.140 -8.704 -3.691 1.00 94.06 89 ASN A N 1
ATOM 693 C CA . ASN A 1 89 ? -10.025 -9.344 -2.991 1.00 94.06 89 ASN A CA 1
ATOM 694 C C . ASN A 1 89 ? -9.735 -8.657 -1.651 1.00 94.06 89 ASN A C 1
ATOM 696 O O . ASN A 1 89 ? -9.528 -9.326 -0.635 1.00 94.06 89 ASN A O 1
ATOM 700 N N . LEU A 1 90 ? -9.756 -7.324 -1.630 1.00 95.62 90 LEU A N 1
ATOM 701 C CA . LEU A 1 90 ? -9.516 -6.550 -0.415 1.00 95.62 90 LEU A CA 1
ATOM 702 C C . LEU A 1 90 ? -10.660 -6.691 0.592 1.00 95.62 90 LEU A C 1
ATOM 704 O O . LEU A 1 90 ? -10.396 -6.793 1.787 1.00 95.62 90 LEU A O 1
ATOM 708 N N . ASN A 1 91 ? -11.912 -6.782 0.140 1.00 95.56 91 ASN A N 1
A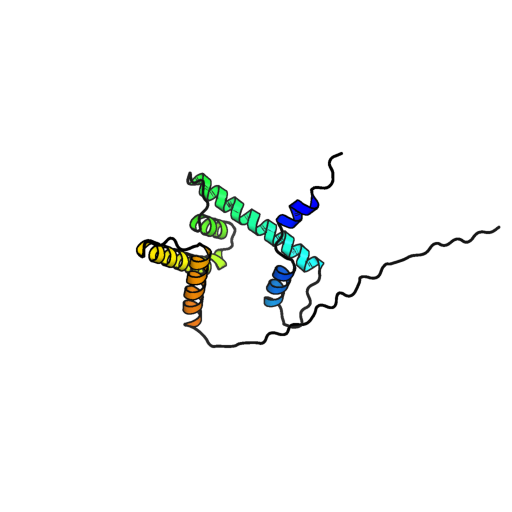TOM 709 C CA . ASN A 1 91 ? -13.058 -7.074 1.003 1.00 95.56 91 ASN A CA 1
ATOM 710 C C . ASN A 1 91 ? -12.947 -8.454 1.650 1.00 95.56 91 ASN A C 1
ATOM 712 O O . ASN A 1 91 ? -13.180 -8.586 2.854 1.00 95.56 91 ASN A O 1
ATOM 716 N N . LEU A 1 92 ? -12.562 -9.475 0.877 1.00 95.19 92 LEU A N 1
ATOM 717 C CA . LEU A 1 92 ? -12.322 -10.813 1.414 1.00 95.19 92 LEU A CA 1
ATOM 718 C C . LEU A 1 92 ? -11.249 -10.770 2.508 1.00 95.19 92 LEU A C 1
ATOM 720 O O . LEU A 1 92 ? -11.475 -11.264 3.615 1.00 95.19 92 LEU A O 1
ATOM 724 N N . TYR A 1 93 ? -10.108 -10.140 2.218 1.00 96.19 93 TYR A N 1
ATOM 725 C CA . TYR A 1 93 ? -9.019 -9.997 3.180 1.00 96.19 93 TYR A CA 1
ATOM 726 C C . TYR A 1 93 ? -9.453 -9.230 4.433 1.00 96.19 93 TYR A C 1
ATOM 728 O O . TYR A 1 93 ? -9.240 -9.689 5.557 1.00 96.19 93 TYR A O 1
ATOM 736 N N . TYR A 1 94 ? -10.133 -8.098 4.260 1.00 95.50 94 TYR A N 1
ATOM 737 C CA . TYR A 1 94 ? -10.596 -7.263 5.362 1.00 95.50 94 TYR A CA 1
ATOM 738 C C . TYR A 1 94 ? -11.635 -7.972 6.240 1.00 95.50 94 TYR A C 1
ATOM 740 O O . TYR A 1 94 ? -11.611 -7.841 7.467 1.00 95.50 94 TYR A O 1
ATOM 748 N N . GLY A 1 95 ? -12.500 -8.792 5.640 1.00 96.12 95 GLY A N 1
ATOM 749 C CA . GLY A 1 95 ? -13.402 -9.681 6.365 1.00 96.12 95 GLY A CA 1
ATOM 750 C C . GLY A 1 95 ? -12.644 -10.663 7.260 1.00 96.12 95 GLY A C 1
ATOM 751 O O . GLY A 1 95 ? -12.955 -10.771 8.448 1.00 96.12 95 GLY A O 1
ATOM 752 N N . LYS A 1 96 ? -11.596 -11.312 6.732 1.00 95.69 96 LYS A N 1
ATOM 753 C CA . LYS A 1 96 ? -10.746 -12.235 7.508 1.00 95.69 96 LYS A CA 1
ATOM 754 C C . LYS A 1 96 ? -9.974 -11.543 8.623 1.00 95.69 96 LYS A C 1
ATOM 756 O O . LYS A 1 96 ? -9.898 -12.081 9.727 1.00 95.69 96 LYS A O 1
ATOM 761 N N . TYR A 1 97 ? -9.502 -10.325 8.387 1.00 95.81 97 TYR A N 1
ATOM 762 C CA . TYR A 1 97 ? -8.906 -9.495 9.430 1.00 95.81 97 TYR A CA 1
ATOM 763 C C . TYR A 1 97 ? -9.904 -9.183 10.561 1.00 95.81 97 TYR A C 1
ATOM 765 O O . TYR A 1 97 ? -9.600 -9.408 11.733 1.00 95.81 97 TYR A O 1
ATOM 773 N N . LYS A 1 98 ? -11.130 -8.743 10.231 1.00 95.12 98 LYS A N 1
ATOM 774 C CA . LYS A 1 98 ? -12.189 -8.471 11.225 1.00 95.12 98 LYS A CA 1
ATOM 775 C C . LYS A 1 98 ? -12.578 -9.728 12.016 1.00 95.12 98 LYS A C 1
ATOM 777 O O . LYS A 1 98 ? -12.841 -9.636 13.213 1.00 95.12 98 LYS A O 1
ATOM 782 N N . GLU A 1 99 ? -12.641 -10.895 11.370 1.00 94.56 99 GLU A N 1
ATOM 783 C CA . GLU A 1 99 ? -12.883 -12.185 12.039 1.00 94.56 99 GLU A CA 1
ATOM 784 C C . GLU A 1 99 ? -11.768 -12.510 13.047 1.00 94.56 99 GLU A C 1
ATOM 786 O O . GLU A 1 99 ? -12.059 -12.843 14.199 1.00 94.56 99 GLU A O 1
ATOM 791 N N . ALA A 1 100 ? -10.501 -12.366 12.641 1.00 93.50 100 ALA A N 1
ATOM 792 C CA . ALA A 1 100 ? -9.345 -12.608 13.503 1.00 93.50 100 ALA A CA 1
ATOM 793 C C . ALA A 1 100 ? -9.317 -11.661 14.713 1.00 93.50 100 ALA A C 1
ATOM 795 O O . ALA A 1 100 ? -9.048 -12.109 15.830 1.00 93.50 100 ALA A O 1
ATOM 796 N N . GLN A 1 101 ? -9.649 -10.383 14.503 1.00 93.31 101 GLN A N 1
ATOM 797 C CA . GLN A 1 101 ? -9.735 -9.378 15.563 1.00 93.31 101 GLN A CA 1
ATOM 798 C C . GLN A 1 101 ? -10.801 -9.756 16.597 1.00 93.31 101 GLN A C 1
ATOM 800 O O . GLN A 1 101 ? -10.495 -9.898 17.777 1.00 93.31 101 GLN A O 1
ATOM 805 N N . LYS A 1 102 ? -12.026 -10.061 16.147 1.00 93.31 102 LYS A N 1
ATOM 806 C CA . LYS A 1 102 ? -13.122 -10.489 17.034 1.00 93.31 102 LYS A CA 1
ATOM 807 C C . LYS A 1 102 ? -12.776 -11.745 17.835 1.00 93.31 102 LYS A C 1
ATOM 809 O O . LYS A 1 102 ? -13.143 -11.853 19.002 1.00 93.31 102 LYS A O 1
ATOM 814 N N . ALA A 1 103 ? -12.091 -12.707 17.216 1.00 91.69 103 ALA A N 1
ATOM 815 C CA . ALA A 1 103 ? -11.679 -13.936 17.887 1.00 91.69 103 ALA A CA 1
ATOM 816 C C . ALA A 1 103 ? -10.594 -13.698 18.954 1.00 91.69 103 ALA A C 1
ATOM 818 O O . ALA A 1 103 ? -10.552 -14.429 19.945 1.00 91.69 103 ALA A O 1
ATOM 819 N N . ALA A 1 104 ? -9.719 -12.706 18.760 1.00 91.00 104 ALA A N 1
ATOM 820 C CA . ALA A 1 104 ? -8.742 -12.293 19.766 1.00 91.00 104 ALA A CA 1
ATOM 821 C C . ALA A 1 104 ? -9.434 -11.613 20.956 1.00 91.00 104 ALA A C 1
ATOM 823 O O . ALA A 1 104 ? -9.243 -12.045 22.095 1.00 91.00 104 ALA A O 1
ATOM 824 N N . ASP A 1 105 ? -10.331 -10.663 20.676 1.00 90.06 105 ASP A N 1
ATOM 825 C CA . ASP A 1 105 ? -11.084 -9.925 21.695 1.00 90.06 105 ASP A CA 1
ATOM 826 C C . ASP A 1 105 ? -11.897 -10.869 22.602 1.00 90.06 105 ASP A C 1
ATOM 828 O O . ASP A 1 105 ? -11.902 -10.729 23.825 1.00 90.06 105 ASP A O 1
ATOM 832 N N . GLN A 1 106 ? -12.532 -11.898 22.025 1.00 88.94 106 GLN A N 1
ATOM 833 C CA . GLN A 1 106 ? -13.297 -12.911 22.772 1.00 88.94 106 GLN A CA 1
ATOM 834 C C . GLN A 1 106 ? -12.442 -13.771 23.709 1.00 88.94 106 GLN A C 1
ATOM 836 O O . GLN A 1 106 ? -12.951 -14.292 24.700 1.00 88.94 106 GLN A O 1
ATOM 841 N N . LYS A 1 107 ? -11.150 -13.937 23.410 1.00 85.94 107 LYS A N 1
ATOM 842 C CA . LYS A 1 107 ? -10.208 -14.678 24.259 1.00 85.94 107 LYS A CA 1
ATOM 843 C C . LYS A 1 107 ? -9.613 -13.809 25.372 1.00 85.94 107 LYS A C 1
ATOM 845 O O . LYS A 1 107 ? -8.739 -14.280 26.093 1.00 85.94 107 LYS A O 1
ATOM 850 N N . GLY A 1 108 ? -10.075 -12.563 25.515 1.00 77.69 108 GLY A N 1
ATOM 851 C CA . GLY A 1 108 ? -9.600 -11.623 26.530 1.00 77.69 108 GLY A CA 1
ATOM 852 C C . GLY A 1 108 ? -8.161 -11.149 26.310 1.00 77.69 108 GLY A C 1
ATOM 853 O O . GLY A 1 108 ? -7.566 -10.590 27.227 1.00 77.69 108 GLY A O 1
ATOM 854 N N . GLY A 1 109 ? -7.592 -11.384 25.123 1.00 76.88 109 GLY A N 1
ATOM 855 C CA . GLY A 1 109 ? -6.240 -10.969 24.760 1.00 76.88 109 GLY A CA 1
ATOM 856 C C . GLY A 1 109 ? -6.261 -9.912 23.661 1.00 76.88 109 GLY A C 1
ATOM 857 O O . GLY A 1 109 ? -7.025 -10.024 22.708 1.00 76.88 109 GLY A O 1
ATOM 858 N N . SER A 1 110 ? -5.390 -8.907 23.763 1.00 79.44 110 SER A N 1
ATOM 859 C CA . SER A 1 110 ? -5.142 -7.969 22.665 1.00 79.44 110 SER A CA 1
ATOM 860 C C . SER A 1 110 ? -4.120 -8.592 21.719 1.00 79.44 110 SER A C 1
ATOM 862 O O . SER A 1 110 ? -2.936 -8.638 22.045 1.00 79.44 110 SER A O 1
ATOM 864 N N . ALA A 1 111 ? -4.565 -9.090 20.564 1.00 87.06 111 ALA A N 1
ATOM 865 C CA . ALA A 1 111 ? -3.638 -9.503 19.513 1.00 87.06 111 ALA A CA 1
ATOM 866 C C . ALA A 1 111 ? -2.945 -8.271 18.919 1.00 87.06 111 ALA A C 1
ATOM 868 O O . ALA A 1 111 ? -3.563 -7.219 18.736 1.00 87.06 111 ALA A O 1
ATOM 869 N N . SER A 1 112 ? -1.661 -8.406 18.611 1.00 93.31 112 SER A N 1
ATOM 870 C CA . SER A 1 112 ? -0.929 -7.389 17.864 1.00 93.31 112 SER A CA 1
ATOM 871 C C . SER A 1 112 ? -1.452 -7.296 16.430 1.00 93.31 112 SER A C 1
ATOM 873 O O . SER A 1 112 ? -1.993 -8.255 15.875 1.00 93.31 112 SER A O 1
ATOM 875 N N . ASN A 1 113 ? -1.260 -6.140 15.791 1.00 90.56 113 ASN A N 1
ATOM 876 C CA . ASN A 1 113 ? -1.680 -5.973 14.401 1.00 90.56 113 ASN A CA 1
ATOM 877 C C . ASN A 1 113 ? -0.977 -6.969 13.460 1.00 90.56 113 ASN A C 1
ATOM 879 O O . ASN A 1 113 ? -1.617 -7.487 12.551 1.00 90.56 113 ASN A O 1
ATOM 883 N N . ALA A 1 114 ? 0.300 -7.279 13.709 1.00 94.31 114 ALA A N 1
ATOM 884 C CA . ALA A 1 114 ? 1.051 -8.269 12.937 1.00 94.31 114 ALA A CA 1
ATOM 885 C C . ALA A 1 114 ? 0.384 -9.655 12.994 1.00 94.31 114 ALA A C 1
ATOM 887 O O . ALA A 1 114 ? 0.089 -10.239 11.958 1.00 94.31 114 ALA A O 1
ATOM 888 N N . GLU A 1 115 ? 0.008 -10.124 14.188 1.00 93.19 115 GLU A N 1
ATOM 889 C CA . GLU A 1 115 ? -0.685 -11.412 14.340 1.00 93.19 115 GLU A CA 1
ATOM 890 C C . GLU A 1 115 ? -2.053 -11.443 13.646 1.00 93.19 115 GLU A C 1
ATOM 892 O O . GLU A 1 115 ? -2.491 -12.491 13.166 1.00 93.19 115 GLU A O 1
ATOM 897 N N . LEU A 1 116 ? -2.770 -10.315 13.625 1.00 94.00 116 LEU A N 1
ATOM 898 C CA . LEU A 1 116 ? -4.052 -10.208 12.926 1.00 94.00 116 LEU A CA 1
ATOM 899 C C . LEU A 1 116 ? -3.869 -10.272 11.405 1.00 94.00 116 LEU A C 1
ATOM 901 O O . LEU A 1 116 ? -4.631 -10.966 10.730 1.00 94.00 116 LEU A O 1
ATOM 905 N N . VAL A 1 117 ? -2.852 -9.583 10.886 1.00 93.31 117 VAL A N 1
ATOM 906 C CA . VAL A 1 117 ? -2.462 -9.594 9.469 1.00 93.31 117 VAL A CA 1
ATOM 907 C C . VAL A 1 117 ? -2.050 -11.000 9.031 1.00 93.31 117 VAL A C 1
ATOM 909 O O . VAL A 1 117 ? -2.550 -11.484 8.014 1.00 93.31 117 VAL A O 1
ATOM 912 N N . ASP A 1 118 ? -1.235 -11.697 9.824 1.00 94.25 118 ASP A N 1
ATOM 913 C CA . ASP A 1 118 ? -0.788 -13.060 9.518 1.00 94.25 118 ASP A CA 1
ATOM 914 C C . ASP A 1 118 ? -1.961 -14.045 9.469 1.00 94.25 118 ASP A C 1
ATOM 916 O O . ASP A 1 118 ? -2.110 -14.806 8.509 1.00 94.25 118 ASP A O 1
ATOM 920 N N . LYS A 1 119 ? -2.865 -13.982 10.457 1.00 93.88 119 LYS A N 1
ATOM 921 C CA . LYS A 1 119 ? -4.083 -14.811 10.480 1.00 93.88 119 LYS A CA 1
ATOM 922 C C . LYS A 1 119 ? -4.992 -14.531 9.288 1.00 93.88 119 LYS A C 1
ATOM 924 O O . LYS A 1 119 ? -5.551 -15.464 8.709 1.00 93.88 119 LYS A O 1
ATOM 929 N N . ALA A 1 120 ? -5.159 -13.260 8.920 1.00 94.19 120 ALA A N 1
ATOM 930 C CA . ALA A 1 120 ? -5.944 -12.885 7.750 1.00 94.19 120 ALA A CA 1
ATOM 931 C C . ALA A 1 120 ? -5.307 -13.430 6.464 1.00 94.19 120 ALA A C 1
ATOM 933 O O . ALA A 1 120 ? -5.997 -14.052 5.655 1.00 94.19 120 ALA A O 1
ATOM 934 N N . HIS A 1 121 ? -3.990 -13.273 6.311 1.00 93.75 121 HIS A N 1
ATOM 935 C CA . HIS A 1 121 ? -3.235 -13.774 5.166 1.00 93.75 121 HIS A CA 1
ATOM 936 C C . HIS A 1 121 ? -3.337 -15.300 5.023 1.00 93.75 121 HIS A C 1
ATOM 938 O O . HIS A 1 121 ? -3.615 -15.805 3.931 1.00 93.75 121 HIS A O 1
ATOM 944 N N . GLU A 1 122 ? -3.195 -16.045 6.122 1.00 94.44 122 GLU A N 1
ATOM 945 C CA . GLU A 1 122 ? -3.365 -17.500 6.133 1.00 94.44 122 GLU A CA 1
ATOM 946 C C . GLU A 1 122 ? -4.792 -17.906 5.720 1.00 94.44 122 GLU A C 1
ATOM 948 O O . GLU A 1 122 ? -4.981 -18.769 4.855 1.00 94.44 122 GLU A O 1
ATOM 953 N N . ALA A 1 123 ? -5.811 -17.253 6.287 1.00 93.25 123 ALA A N 1
ATOM 954 C CA . ALA A 1 123 ? -7.214 -17.552 6.004 1.00 93.25 123 ALA A CA 1
ATOM 955 C C . ALA A 1 123 ? -7.600 -17.273 4.540 1.00 93.25 123 ALA A C 1
ATOM 957 O O . ALA A 1 123 ? -8.334 -18.061 3.927 1.00 93.25 123 ALA A O 1
ATOM 958 N N . VAL A 1 124 ? -7.094 -16.181 3.959 1.00 93.31 124 VAL A N 1
ATOM 959 C CA . VAL A 1 124 ? -7.294 -15.854 2.539 1.00 93.31 124 VAL A CA 1
ATOM 960 C C . VAL A 1 124 ? -6.568 -16.858 1.650 1.00 93.31 124 VAL A C 1
ATOM 962 O O . VAL A 1 124 ? -7.184 -17.428 0.749 1.00 93.31 124 VAL A O 1
ATOM 965 N N . SER A 1 125 ? -5.303 -17.163 1.954 1.00 91.75 125 SER A N 1
ATOM 966 C CA . SER A 1 125 ? -4.507 -18.150 1.212 1.00 91.75 125 SER A CA 1
ATOM 967 C C . SER A 1 125 ? -5.185 -19.521 1.180 1.00 91.75 125 SER A C 1
ATOM 969 O O . SER A 1 125 ? -5.245 -20.177 0.139 1.00 91.75 125 SER A O 1
ATOM 971 N N . LYS A 1 126 ? -5.759 -19.956 2.308 1.00 89.62 126 LYS A N 1
ATOM 972 C CA . LYS A 1 126 ? -6.525 -21.205 2.395 1.00 89.62 126 LYS A CA 1
ATOM 973 C C . LYS A 1 126 ? -7.803 -21.167 1.553 1.00 89.62 126 LYS A C 1
ATOM 975 O O . LYS A 1 126 ? -8.150 -22.177 0.945 1.00 89.62 126 LYS A O 1
ATOM 980 N N . SER A 1 127 ? -8.476 -20.018 1.499 1.00 84.00 127 SER A N 1
ATOM 981 C CA . SER A 1 127 ? -9.692 -19.834 0.699 1.00 84.00 127 SER A CA 1
ATOM 982 C C . SER A 1 127 ? -9.397 -19.867 -0.806 1.00 84.00 127 SER A C 1
ATOM 984 O O . SER A 1 127 ? -10.156 -20.474 -1.553 1.00 84.00 127 SER A O 1
ATOM 986 N N . MET A 1 128 ? -8.265 -19.304 -1.247 1.00 76.44 128 MET A N 1
ATOM 987 C CA . MET A 1 128 ? -7.848 -19.331 -2.658 1.00 76.44 128 MET A CA 1
ATOM 988 C C . MET A 1 128 ? -7.331 -20.707 -3.105 1.00 76.44 128 MET A C 1
ATOM 990 O O . MET A 1 128 ? -7.659 -21.159 -4.197 1.00 76.44 128 MET A O 1
ATOM 994 N N . ARG A 1 129 ? -6.599 -21.439 -2.251 1.00 69.44 129 ARG A N 1
ATOM 995 C CA . ARG A 1 129 ? -6.104 -22.801 -2.561 1.00 69.44 129 ARG A CA 1
ATOM 996 C C . ARG A 1 129 ? -7.204 -23.871 -2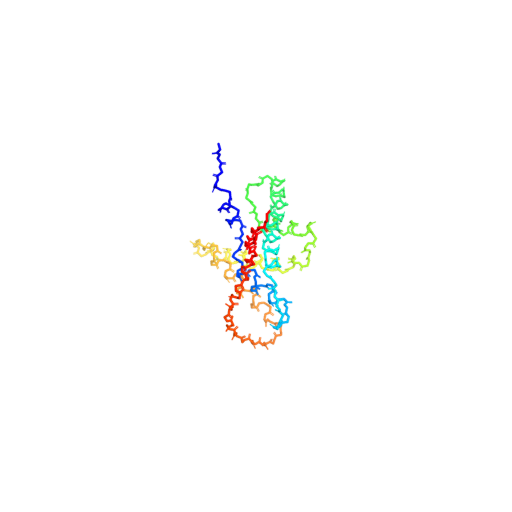.607 1.00 69.44 129 ARG A C 1
ATOM 998 O O . ARG A 1 129 ? -6.930 -25.002 -3.006 1.00 69.44 129 ARG A O 1
ATOM 1005 N N . GLY A 1 130 ? -8.437 -23.529 -2.229 1.00 55.53 130 GLY A N 1
ATOM 1006 C CA . GLY A 1 130 ? -9.618 -24.378 -2.414 1.00 55.53 130 GLY A CA 1
ATOM 1007 C C . GLY A 1 130 ? -10.003 -24.603 -3.883 1.00 55.53 130 GLY A C 1
ATOM 1008 O O . GLY A 1 130 ? -10.793 -25.503 -4.161 1.00 55.53 130 GLY A O 1
ATOM 1009 N N . GLY A 1 131 ? -9.423 -23.845 -4.823 1.00 50.44 131 GLY A N 1
ATOM 1010 C CA . GLY A 1 131 ? -9.528 -24.067 -6.263 1.00 50.44 131 GLY A CA 1
ATOM 1011 C C . GLY A 1 131 ? -8.149 -24.011 -6.927 1.00 50.44 131 GLY A C 1
ATOM 1012 O O . GLY A 1 131 ? -7.471 -23.001 -6.847 1.00 50.44 131 GLY A O 1
ATOM 1013 N N . ALA A 1 132 ? -7.762 -25.089 -7.611 1.00 40.84 132 ALA A N 1
ATOM 1014 C CA . ALA A 1 132 ? -6.558 -25.231 -8.445 1.00 40.84 132 ALA A CA 1
ATOM 1015 C C . ALA A 1 132 ? -5.186 -25.390 -7.735 1.00 40.84 132 ALA A C 1
ATOM 1017 O O . ALA A 1 132 ? -4.534 -24.451 -7.300 1.00 40.84 132 ALA A O 1
ATOM 1018 N N . GLY A 1 133 ? -4.722 -26.647 -7.710 1.00 37.25 133 GLY A N 1
ATOM 1019 C CA . GLY A 1 133 ? -3.451 -27.077 -8.316 1.00 37.25 133 GLY A CA 1
ATOM 1020 C C . GLY A 1 133 ? -2.150 -26.345 -7.963 1.00 37.25 133 GLY A C 1
ATOM 1021 O O . GLY A 1 133 ? -1.870 -25.259 -8.452 1.00 37.25 133 GLY A O 1
ATOM 1022 N N . LYS A 1 134 ? -1.273 -27.050 -7.234 1.00 42.16 134 LYS A N 1
ATOM 1023 C CA . LYS A 1 134 ? 0.171 -26.782 -7.105 1.00 42.16 134 LYS A CA 1
ATOM 1024 C C . LYS A 1 134 ? 0.834 -26.392 -8.439 1.00 42.16 134 LYS A C 1
ATOM 1026 O O . LYS A 1 134 ? 0.772 -27.172 -9.387 1.00 42.16 134 LYS A O 1
ATOM 1031 N N . LYS A 1 135 ? 1.691 -25.368 -8.403 1.00 37.06 135 LYS A N 1
ATOM 1032 C CA . LYS A 1 135 ? 3.079 -25.506 -8.875 1.00 37.06 135 LYS A CA 1
ATOM 1033 C C . LYS A 1 135 ? 4.011 -24.546 -8.137 1.00 37.06 135 LYS A C 1
ATOM 1035 O O . LYS A 1 135 ? 3.711 -23.372 -7.978 1.00 37.06 135 LYS A O 1
ATOM 1040 N N . ALA A 1 136 ? 5.105 -25.126 -7.657 1.00 45.09 136 ALA A N 1
ATOM 1041 C CA . ALA A 1 136 ? 6.284 -24.455 -7.141 1.00 45.09 136 ALA A CA 1
ATOM 1042 C C . ALA A 1 136 ? 7.267 -24.226 -8.303 1.00 45.09 136 ALA A C 1
ATOM 1044 O O . ALA A 1 136 ? 7.363 -25.080 -9.186 1.00 45.09 136 ALA A O 1
ATOM 1045 N N . GLY A 1 137 ? 7.994 -23.115 -8.270 1.00 38.16 137 GLY A N 1
ATOM 1046 C CA . GLY A 1 137 ? 9.213 -22.851 -9.041 1.00 38.16 137 GLY A CA 1
ATOM 1047 C C . GLY A 1 137 ? 10.017 -21.858 -8.206 1.00 38.16 137 GLY A C 1
ATOM 1048 O O . GLY A 1 137 ? 9.499 -20.791 -7.905 1.00 38.16 137 GLY A O 1
ATOM 1049 N N . SER A 1 138 ? 11.002 -22.359 -7.462 1.00 36.47 138 SER A N 1
ATOM 1050 C CA . SER A 1 138 ? 12.425 -22.417 -7.828 1.00 36.47 138 SER A CA 1
ATOM 1051 C C . SER A 1 138 ? 13.051 -21.035 -7.717 1.00 36.47 138 SER A C 1
ATOM 1053 O O . SER A 1 138 ? 12.950 -20.217 -8.621 1.00 36.47 138 SER A O 1
ATOM 1055 N N . ASP A 1 139 ? 13.628 -20.829 -6.542 1.00 41.06 139 ASP A N 1
ATOM 1056 C CA . ASP A 1 139 ? 14.511 -19.740 -6.170 1.00 41.06 139 ASP A CA 1
ATOM 1057 C C . ASP A 1 139 ? 15.808 -19.870 -6.980 1.00 41.06 139 ASP A C 1
ATOM 1059 O O . ASP A 1 139 ? 16.438 -20.931 -6.978 1.00 41.06 139 ASP A O 1
ATOM 1063 N N . SER A 1 140 ? 16.152 -18.822 -7.716 1.00 37.88 140 SER A N 1
ATOM 1064 C CA . SER A 1 140 ? 17.465 -18.641 -8.321 1.00 37.88 140 SER A CA 1
ATOM 1065 C C . SER A 1 140 ? 17.913 -17.257 -7.888 1.00 37.88 140 SER A C 1
ATOM 1067 O O . SER A 1 140 ? 17.440 -16.247 -8.405 1.00 37.88 140 SER A O 1
ATOM 1069 N N . GLU A 1 141 ? 18.736 -17.241 -6.844 1.00 45.94 141 GLU A N 1
ATOM 1070 C CA . GLU A 1 141 ? 19.566 -16.103 -6.482 1.00 45.94 141 GLU A CA 1
ATOM 1071 C C . GLU A 1 141 ? 20.568 -15.924 -7.628 1.00 45.94 141 GLU A C 1
ATOM 1073 O O . GLU A 1 141 ? 21.513 -16.698 -7.759 1.00 45.94 141 GLU A O 1
ATOM 1078 N N . GLU A 1 142 ? 20.302 -14.971 -8.517 1.00 40.84 142 GLU A N 1
ATOM 1079 C CA . GLU A 1 142 ? 21.328 -14.427 -9.401 1.00 40.84 142 GLU A CA 1
ATOM 1080 C C . GLU A 1 142 ? 21.822 -13.136 -8.753 1.00 40.84 142 GLU A C 1
ATOM 1082 O O . GLU A 1 142 ? 21.046 -12.215 -8.486 1.00 40.84 142 GLU A O 1
ATOM 1087 N N . GLU A 1 143 ? 23.104 -13.157 -8.402 1.00 46.00 143 GLU A N 1
ATOM 1088 C CA . GLU A 1 143 ? 23.876 -12.034 -7.887 1.00 46.00 143 GLU A 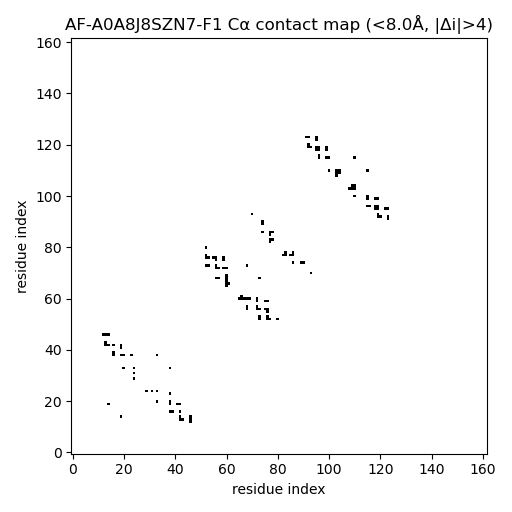CA 1
ATOM 1089 C C . GLU A 1 143 ? 23.850 -10.914 -8.940 1.00 46.00 143 GLU A C 1
ATOM 1091 O O . GLU A 1 143 ? 24.154 -11.153 -10.109 1.00 46.00 143 GLU A O 1
ATOM 1096 N N . GLU A 1 144 ? 23.417 -9.707 -8.556 1.00 50.00 144 GLU A N 1
ATOM 1097 C CA . GLU A 1 144 ? 23.514 -8.542 -9.441 1.00 50.00 144 GLU A CA 1
ATOM 1098 C C . GLU A 1 144 ? 24.988 -8.103 -9.457 1.00 50.00 144 GLU A C 1
ATOM 1100 O O . GLU A 1 144 ? 25.509 -7.619 -8.454 1.00 50.00 144 G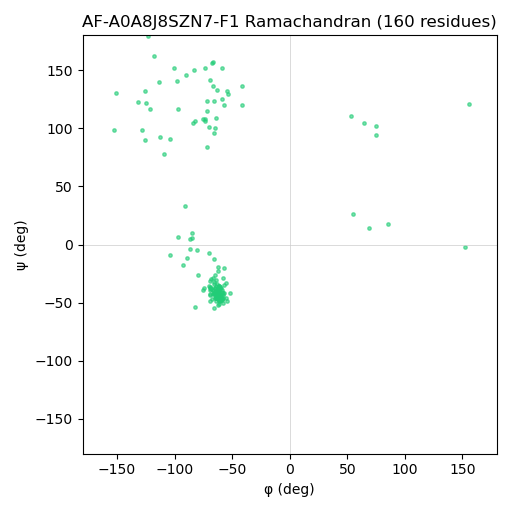LU A O 1
ATOM 1105 N N . GLU A 1 145 ? 25.673 -8.343 -10.578 1.00 46.41 145 GLU A N 1
ATOM 1106 C CA . GLU A 1 145 ? 26.934 -7.678 -10.901 1.00 46.41 145 GLU A CA 1
ATOM 1107 C C . GLU A 1 145 ? 26.596 -6.232 -11.295 1.00 46.41 145 GLU A C 1
ATOM 1109 O O . GLU A 1 145 ? 25.989 -5.980 -12.339 1.00 46.41 145 GLU A O 1
ATOM 1114 N N . ASP A 1 146 ? 26.931 -5.297 -10.405 1.00 48.12 146 ASP A N 1
ATOM 1115 C CA . ASP A 1 146 ? 26.962 -3.865 -10.684 1.00 48.12 146 ASP A CA 1
ATOM 1116 C C . ASP A 1 146 ? 28.087 -3.614 -11.708 1.00 48.12 146 ASP A C 1
ATOM 1118 O O . ASP A 1 146 ? 29.261 -3.543 -11.347 1.00 48.12 146 ASP A O 1
ATOM 1122 N N . GLU A 1 147 ? 27.752 -3.545 -12.999 1.00 56.19 147 GLU A N 1
ATOM 1123 C CA . GLU A 1 147 ? 28.666 -2.990 -14.000 1.00 56.19 147 GLU A CA 1
ATOM 1124 C C . GLU A 1 147 ? 28.688 -1.468 -13.820 1.00 56.19 147 GLU A C 1
ATOM 1126 O O . GLU A 1 147 ? 27.711 -0.771 -14.107 1.00 56.19 147 GLU A O 1
ATOM 1131 N N . ASP A 1 148 ? 29.809 -1.007 -13.260 1.00 46.03 148 ASP A N 1
ATOM 1132 C CA . ASP A 1 148 ? 30.254 0.379 -13.170 1.00 46.03 148 ASP A CA 1
ATOM 1133 C C . ASP A 1 148 ? 29.979 1.121 -14.489 1.00 46.03 148 ASP A C 1
ATOM 1135 O O . ASP A 1 148 ? 30.488 0.739 -15.544 1.00 46.03 148 ASP A O 1
ATOM 1139 N N . ASP A 1 149 ? 29.172 2.183 -14.426 1.00 53.44 149 ASP A N 1
ATOM 1140 C CA . ASP A 1 149 ? 29.031 3.118 -15.541 1.00 53.44 149 ASP A CA 1
ATOM 1141 C C . ASP A 1 149 ? 30.334 3.922 -15.616 1.00 53.44 149 ASP A C 1
ATOM 1143 O O . ASP A 1 149 ? 30.722 4.603 -14.661 1.00 53.44 149 ASP A O 1
ATOM 1147 N N . GLU A 1 150 ? 31.046 3.716 -16.719 1.00 52.91 150 GLU A N 1
ATOM 1148 C CA . GLU A 1 150 ? 32.392 4.199 -16.984 1.00 52.91 150 GLU A CA 1
ATOM 1149 C C . GLU A 1 150 ? 32.479 5.723 -16.805 1.00 52.91 150 GLU A C 1
ATOM 1151 O O . GLU A 1 150 ? 31.666 6.489 -17.326 1.00 52.91 150 GLU A O 1
ATOM 1156 N N . GLU A 1 151 ? 33.501 6.176 -16.075 1.00 53.56 151 GLU A N 1
ATOM 1157 C CA . GLU A 1 151 ? 33.883 7.583 -16.070 1.00 53.56 151 GLU A CA 1
ATOM 1158 C C . GLU A 1 151 ? 34.355 7.981 -17.475 1.00 53.56 151 GLU A C 1
ATOM 1160 O O . GLU A 1 151 ? 35.442 7.591 -17.907 1.00 53.56 151 GLU A O 1
ATOM 1165 N N . GLU A 1 152 ? 33.562 8.785 -18.186 1.00 52.53 152 GLU A N 1
ATOM 1166 C CA . GLU A 1 152 ? 34.049 9.530 -19.348 1.00 52.53 152 GLU A CA 1
ATOM 1167 C C . GLU A 1 152 ? 34.962 10.672 -18.864 1.00 52.53 152 GLU A C 1
ATOM 1169 O O . GLU A 1 152 ? 34.555 11.820 -18.672 1.00 52.53 152 GLU A O 1
ATOM 1174 N N . ASP A 1 153 ? 36.227 10.311 -18.643 1.00 50.22 153 ASP A N 1
ATOM 1175 C CA . ASP A 1 153 ? 37.378 11.208 -18.692 1.00 50.22 153 ASP A CA 1
ATOM 1176 C C . ASP A 1 153 ? 37.621 11.621 -20.153 1.00 50.22 153 ASP A C 1
ATOM 1178 O O . ASP A 1 153 ? 38.196 10.870 -20.942 1.00 50.22 153 ASP A O 1
ATOM 1182 N N . GLU A 1 154 ? 37.194 12.828 -20.524 1.00 53.91 154 GLU A N 1
ATOM 1183 C CA . GLU A 1 154 ? 37.723 13.526 -21.699 1.00 53.91 154 GLU A CA 1
ATOM 1184 C C . GLU A 1 154 ? 38.581 14.722 -21.250 1.00 53.91 154 GLU A C 1
ATOM 1186 O O . GLU A 1 154 ? 38.156 15.876 -21.252 1.00 53.91 154 GLU A O 1
ATOM 1191 N N . GLY A 1 155 ? 39.810 14.419 -20.826 1.00 47.50 155 GLY A N 1
ATOM 1192 C CA . GLY A 1 155 ? 41.010 14.803 -21.575 1.00 47.50 155 GLY A CA 1
ATOM 1193 C C . GLY A 1 155 ? 41.308 16.300 -21.724 1.00 47.50 155 GLY A C 1
ATOM 1194 O O . GLY A 1 155 ? 40.782 16.992 -22.593 1.00 47.50 155 GLY A O 1
ATOM 1195 N N . GLU A 1 156 ? 42.291 16.764 -20.950 1.00 53.69 156 GLU A N 1
ATOM 1196 C CA . GLU A 1 156 ? 43.075 17.967 -21.236 1.00 53.69 156 GLU A CA 1
ATOM 1197 C C . GLU A 1 156 ? 43.760 17.868 -22.617 1.00 53.69 156 GLU A C 1
ATOM 1199 O O . GLU A 1 156 ? 44.626 17.019 -22.824 1.00 53.69 156 GLU A O 1
ATOM 1204 N N . GLU A 1 157 ? 43.462 18.790 -23.536 1.00 58.47 157 GLU A N 1
ATOM 1205 C CA . GLU A 1 157 ? 44.341 19.091 -24.675 1.00 58.47 157 GLU A CA 1
ATOM 1206 C C . GLU A 1 157 ? 45.075 20.420 -24.423 1.00 58.47 157 GLU A C 1
ATOM 1208 O O . GLU A 1 157 ? 44.604 21.510 -24.757 1.00 58.47 157 GLU A O 1
ATOM 1213 N N . ASP A 1 158 ? 46.257 20.316 -23.807 1.00 52.38 158 ASP A N 1
ATOM 1214 C CA . ASP A 1 158 ? 47.331 21.305 -23.927 1.00 52.38 158 ASP A CA 1
ATOM 1215 C C . ASP A 1 158 ? 48.110 21.029 -25.222 1.00 52.38 158 ASP A C 1
ATOM 1217 O O . ASP A 1 158 ? 48.901 20.091 -25.295 1.00 52.38 158 ASP A O 1
ATOM 1221 N N . GLU A 1 159 ? 47.929 21.869 -26.241 1.00 58.06 159 GLU A N 1
ATOM 1222 C CA . GLU A 1 159 ? 48.955 22.074 -27.265 1.00 58.06 159 GLU A CA 1
ATOM 1223 C C . GLU A 1 159 ? 49.276 23.565 -27.394 1.00 58.06 159 GLU A C 1
ATOM 1225 O O . GLU A 1 159 ? 48.724 24.321 -28.199 1.00 58.06 159 GLU A O 1
ATOM 1230 N N . GLY A 1 160 ? 50.258 24.000 -26.608 1.00 56.84 160 GLY A N 1
ATOM 1231 C CA . GLY A 1 160 ? 51.060 25.157 -26.961 1.00 56.84 160 GLY A CA 1
ATOM 1232 C C . GLY A 1 160 ? 51.853 24.928 -28.255 1.00 56.84 160 GLY A C 1
ATOM 1233 O O . GLY A 1 160 ? 52.565 23.935 -28.386 1.00 56.84 160 GLY A O 1
ATOM 1234 N N . ARG A 1 161 ? 51.821 25.914 -29.168 1.00 50.88 161 ARG A N 1
ATOM 1235 C CA . ARG A 1 161 ? 52.996 26.684 -29.651 1.00 50.88 161 ARG A CA 1
ATOM 1236 C C . ARG A 1 161 ? 52.776 27.288 -31.046 1.00 50.88 161 ARG A C 1
ATOM 1238 O O . ARG A 1 161 ? 52.707 26.560 -32.030 1.00 50.88 161 ARG A O 1
ATOM 1245 N N . ALA A 1 162 ? 52.874 28.617 -31.129 1.00 47.03 162 ALA A N 1
ATOM 1246 C CA . ALA A 1 162 ? 53.812 29.350 -31.998 1.00 47.03 162 ALA A CA 1
ATOM 1247 C C . ALA A 1 162 ? 53.803 30.841 -31.643 1.00 47.03 162 ALA A C 1
ATOM 1249 O O . ALA A 1 162 ? 52.708 31.443 -31.656 1.00 47.03 162 ALA A O 1
#

Foldseek 3Di:
DDDDPPPVVVVVLFDPLVVLVVVVCVVDPVPDDDDPVNSVVVRVVVSVVVVQLVVQLCVVCVVVVHPDRDLVSSLVSCVVVPVPVCNVVSVQLVVQLVVLCVVCVVVVHHDDSVVSNVRSVVVSVVVVVVDDDDDDDDDDPDDDDPDDPDPPDDDDDDDDDD

Sequence (162 aa):
MEADGGENKEQDRYLPIANIGRIMKQALPGEAKISKEARETVQECVSEFISFITSEASDKCKKGNRKTINGDDLLYALNQLGFDRYIDNLNLYYGKYKEAQKAADQKGGSASNAELVDKAHEAVSKSMRGGAGKKAGSDSEEEEEDEDDEEEDEGEEDEGRA

Organism: Halteria grandinella (NCBI:txid5974)

pLDDT: mean 82.28, std 20.75, range [36.47, 98.44]